Protein AF-A0A0F9A7N0-F1 (afdb_monomer_lite)

Foldseek 3Di:
DDPVVVVVVVCVVVVVVVVVPDDDDDPPPDPDDDDDAFPAKAKAWQVGRPRGPDDDPDADAQADPVRTHMDMDTHDDCVVPDPPDDDDDDDDDDPDDPDDDDDDDDDDPDDDDPPPDPDD

InterPro domains:
  IPR055372 Carbohydrate-binding module family 96 [PF24517] (37-114)

Secondary structure (DSSP, 8-state):
--HHHHHHHHHHHHHHHHHHTS---------PPP----SEEEEEETTBTTTTSS--SS---EE-TT--EEEEEEE---TT--TT-------------SS----------S----------

pLDDT: mean 76.02, std 12.68, range [39.06, 88.19]

Structure (mmCIF, N/CA/C/O backbone):
data_AF-A0A0F9A7N0-F1
#
_entry.id   AF-A0A0F9A7N0-F1
#
loop_
_atom_site.group_PDB
_atom_site.id
_atom_site.type_symbol
_atom_site.label_atom_id
_atom_site.label_alt_id
_atom_site.label_comp_id
_atom_site.label_asym_id
_atom_site.label_entity_id
_atom_site.label_seq_id
_atom_site.pdbx_PDB_ins_code
_atom_site.Cartn_x
_atom_site.Cartn_y
_atom_site.Cartn_z
_atom_site.occupancy
_atom_site.B_iso_or_equiv
_atom_site.auth_seq_id
_atom_site.auth_comp_id
_atom_site.auth_asym_id
_atom_site.auth_atom_id
_atom_site.pdbx_PDB_model_num
ATOM 1 N N . MET A 1 1 ? -23.993 2.217 73.513 1.00 61.62 1 MET A N 1
ATOM 2 C CA . MET A 1 1 ? -23.387 1.462 72.388 1.00 61.62 1 MET A CA 1
ATOM 3 C C . MET A 1 1 ? -21.909 1.837 72.308 1.00 61.62 1 MET A C 1
ATOM 5 O O . MET A 1 1 ? -21.628 3.017 72.445 1.00 61.62 1 MET A O 1
ATOM 9 N N . ASN A 1 2 ? -20.966 0.887 72.195 1.00 82.44 2 ASN A N 1
ATOM 10 C CA . ASN A 1 2 ? -19.536 1.243 72.192 1.00 82.44 2 ASN A CA 1
ATOM 11 C C . ASN A 1 2 ? -19.147 1.958 70.878 1.00 82.44 2 ASN A C 1
ATOM 13 O O . ASN A 1 2 ? -19.786 1.754 69.844 1.00 82.44 2 ASN A O 1
ATOM 17 N N . SER A 1 3 ? -18.101 2.783 70.917 1.00 80.12 3 SER A N 1
ATOM 18 C CA . SER A 1 3 ? -17.623 3.560 69.762 1.00 80.12 3 SER A CA 1
ATOM 19 C C . SER A 1 3 ? -17.253 2.689 68.554 1.00 80.12 3 SER A C 1
ATOM 21 O O . SER A 1 3 ? -17.498 3.077 67.415 1.00 80.12 3 SER A O 1
ATOM 23 N N . LYS A 1 4 ? -16.753 1.468 68.786 1.00 82.00 4 LYS A N 1
ATOM 24 C CA . LYS A 1 4 ? -16.429 0.496 67.726 1.00 82.00 4 LYS A CA 1
ATOM 25 C C . LYS A 1 4 ? -17.677 0.012 66.971 1.00 82.00 4 LYS A C 1
ATOM 27 O O . LYS A 1 4 ? -17.639 -0.125 65.756 1.00 82.00 4 LYS A O 1
ATOM 32 N N . LYS A 1 5 ? -18.797 -0.202 67.669 1.00 84.56 5 LYS A N 1
ATOM 33 C CA . LYS A 1 5 ? -20.087 -0.608 67.088 1.00 84.56 5 LYS A CA 1
ATOM 34 C C . LYS A 1 5 ? -20.700 0.520 66.256 1.00 84.56 5 LYS A C 1
ATOM 36 O O . LYS A 1 5 ? -21.247 0.246 65.198 1.00 84.56 5 LYS A O 1
ATOM 41 N N . ILE A 1 6 ? -20.553 1.774 66.695 1.00 85.69 6 ILE A N 1
ATOM 42 C CA . ILE A 1 6 ? -20.994 2.953 65.930 1.00 85.69 6 ILE A CA 1
ATOM 43 C C . ILE A 1 6 ? -20.204 3.076 64.618 1.00 85.69 6 ILE A C 1
ATOM 45 O O . ILE A 1 6 ? -20.808 3.264 63.566 1.00 85.69 6 ILE A O 1
ATOM 49 N N . LEU A 1 7 ? -18.880 2.893 64.660 1.00 84.75 7 LEU A N 1
ATOM 50 C CA . LEU A 1 7 ? -18.025 2.952 63.469 1.00 84.75 7 LEU A CA 1
ATOM 51 C C . LEU A 1 7 ? -18.376 1.864 62.438 1.00 84.75 7 LEU A C 1
ATOM 53 O O . LEU A 1 7 ? -18.442 2.144 61.245 1.00 84.75 7 LEU A O 1
ATOM 57 N N . ILE A 1 8 ? -18.641 0.637 62.900 1.00 86.50 8 ILE A N 1
ATOM 58 C CA . ILE A 1 8 ? -19.032 -0.481 62.028 1.00 86.50 8 ILE A CA 1
ATOM 59 C C . ILE A 1 8 ? -20.376 -0.199 61.346 1.00 86.50 8 ILE A C 1
ATOM 61 O O . ILE A 1 8 ? -20.509 -0.419 60.146 1.00 86.50 8 ILE A O 1
ATOM 65 N N . ILE A 1 9 ? -21.357 0.332 62.081 1.00 85.44 9 ILE A N 1
ATOM 66 C CA . ILE A 1 9 ? -22.670 0.681 61.519 1.00 85.44 9 ILE A CA 1
ATOM 67 C C . ILE A 1 9 ? -22.537 1.798 60.473 1.00 85.44 9 ILE A C 1
ATOM 69 O O . ILE A 1 9 ? -23.148 1.713 59.411 1.00 85.44 9 ILE A O 1
ATOM 73 N N . LEU A 1 10 ? -21.696 2.806 60.727 1.00 82.31 10 LEU A N 1
ATOM 74 C CA . LEU A 1 10 ? -21.411 3.875 59.764 1.00 82.31 10 LEU A CA 1
ATOM 75 C C . LEU A 1 10 ? -20.793 3.336 58.470 1.00 82.31 10 LEU A C 1
ATOM 77 O O . LEU A 1 10 ? -21.244 3.712 57.393 1.00 82.31 10 LEU A O 1
ATOM 81 N N . LEU A 1 11 ? -19.824 2.421 58.558 1.00 80.44 11 LEU A N 1
ATOM 82 C CA . LEU A 1 11 ? -19.219 1.778 57.385 1.00 80.44 11 LEU A CA 1
ATOM 83 C C . LEU A 1 11 ? -20.235 0.960 56.576 1.00 80.44 11 LEU A C 1
ATOM 85 O O . LEU A 1 11 ? -20.251 1.050 55.351 1.00 80.44 11 LEU A O 1
ATOM 89 N N . ILE A 1 12 ? -21.113 0.213 57.251 1.00 84.44 12 ILE A N 1
ATOM 90 C CA . ILE A 1 12 ? -22.159 -0.589 56.596 1.00 84.44 12 ILE A CA 1
ATOM 91 C C . ILE A 1 12 ? -23.168 0.297 55.855 1.00 84.44 12 ILE A C 1
ATOM 93 O O . ILE A 1 12 ? -23.710 -0.133 54.846 1.00 84.44 12 ILE A O 1
ATOM 97 N N . ILE A 1 13 ? -23.414 1.526 56.315 1.00 80.94 13 ILE A N 1
ATOM 98 C CA . ILE A 1 13 ? -24.356 2.447 55.663 1.00 80.94 13 ILE A CA 1
ATOM 99 C C . ILE A 1 13 ? -23.677 3.243 54.540 1.00 80.94 13 ILE A C 1
ATOM 101 O O . ILE A 1 13 ? -24.250 3.401 53.461 1.00 80.94 13 ILE A O 1
ATOM 105 N N . LEU A 1 14 ? -22.456 3.737 54.754 1.00 75.62 14 LEU A N 1
ATOM 106 C CA . LEU A 1 14 ? -21.782 4.610 53.787 1.00 75.62 14 LEU A CA 1
ATOM 107 C C . LEU A 1 14 ? -21.281 3.862 52.550 1.00 75.62 14 LEU A C 1
ATOM 109 O O . LEU A 1 14 ? -21.378 4.392 51.446 1.00 75.62 14 LEU A O 1
ATOM 113 N N . VAL A 1 15 ? -20.771 2.639 52.712 1.00 73.06 15 VAL A N 1
ATOM 114 C CA . VAL A 1 15 ? -20.153 1.891 51.606 1.00 73.06 15 VAL A CA 1
ATOM 115 C C . VAL A 1 15 ? -21.168 1.498 50.520 1.00 73.06 15 VAL A C 1
ATOM 117 O O . VAL A 1 15 ? -20.897 1.781 49.353 1.00 73.06 15 VAL A O 1
ATOM 120 N N . PRO A 1 16 ? -22.356 0.938 50.832 1.00 70.00 16 PRO A N 1
ATOM 121 C CA . PRO A 1 16 ? -23.356 0.639 49.808 1.00 70.00 16 PRO A CA 1
ATOM 122 C C . PRO A 1 16 ? -23.861 1.910 49.125 1.00 70.00 16 PRO A C 1
ATOM 124 O O . PRO A 1 16 ? -23.972 1.946 47.904 1.00 70.00 16 PRO A O 1
ATOM 127 N N . SER A 1 17 ? -24.091 2.975 49.900 1.00 69.06 17 SER A N 1
ATOM 128 C CA . SER A 1 17 ? -24.557 4.270 49.388 1.00 69.06 17 SER A CA 1
ATOM 129 C C . SER A 1 17 ? -23.612 4.847 48.332 1.00 69.06 17 SER A C 1
ATOM 131 O O . SER A 1 17 ? -24.064 5.434 47.354 1.00 69.06 17 SER A O 1
ATOM 133 N N . PHE A 1 18 ? -22.304 4.642 48.502 1.00 65.50 18 PHE A N 1
ATOM 134 C CA . PHE A 1 18 ? -21.296 5.105 47.553 1.00 65.50 18 PHE A CA 1
ATOM 135 C C . PHE A 1 18 ? -21.270 4.271 46.266 1.00 65.50 18 PHE A C 1
ATOM 137 O O . PHE A 1 18 ? -21.081 4.824 45.189 1.00 65.50 18 PHE A O 1
ATOM 144 N N . ILE A 1 19 ? -21.502 2.957 46.356 1.00 62.75 19 ILE A N 1
ATOM 145 C CA . ILE A 1 19 ? -21.512 2.054 45.193 1.00 62.75 19 ILE A CA 1
ATOM 146 C C . ILE A 1 19 ? -22.752 2.299 44.318 1.00 62.75 19 ILE A C 1
ATOM 148 O O . ILE A 1 19 ? -22.649 2.271 43.095 1.00 62.75 19 ILE A O 1
ATOM 152 N N . PHE A 1 20 ? -23.909 2.595 44.921 1.00 65.62 20 PHE A N 1
ATOM 153 C CA . PHE A 1 20 ? -25.149 2.878 44.181 1.00 65.62 20 PHE A CA 1
ATOM 154 C C . PHE A 1 20 ? -25.241 4.308 43.621 1.00 65.62 20 PHE A C 1
ATOM 156 O O . PHE A 1 20 ? -26.100 4.574 42.784 1.00 65.62 20 PHE A O 1
ATOM 163 N N . ALA A 1 21 ? -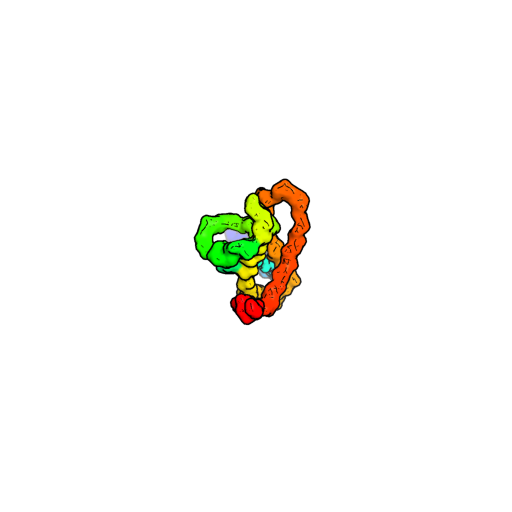24.376 5.227 44.060 1.00 72.06 21 ALA A N 1
ATOM 164 C CA . ALA A 1 21 ? -24.370 6.622 43.613 1.00 72.06 21 ALA A CA 1
ATOM 165 C C . ALA A 1 21 ? -23.488 6.881 42.378 1.00 72.06 21 ALA A C 1
ATOM 167 O O . ALA A 1 21 ? -23.433 8.014 41.902 1.00 72.06 21 ALA A O 1
ATOM 168 N N . ILE A 1 22 ? -22.790 5.867 41.857 1.00 71.38 22 ILE A N 1
ATOM 169 C CA . ILE A 1 22 ? -21.980 6.014 40.645 1.00 71.38 22 ILE A CA 1
ATOM 170 C C . ILE A 1 22 ? -22.924 5.894 39.439 1.00 71.38 22 ILE A C 1
ATOM 172 O O . ILE A 1 22 ? -23.457 4.805 39.206 1.00 71.38 22 ILE A O 1
ATOM 176 N N . PRO A 1 23 ? -23.170 6.972 38.668 1.00 71.94 23 PRO A N 1
ATOM 177 C CA . PRO A 1 23 ? -23.947 6.857 37.443 1.00 71.94 23 PRO A CA 1
ATOM 178 C C . PRO A 1 23 ? -23.239 5.881 36.491 1.00 71.94 23 PRO A C 1
ATOM 180 O O . PRO A 1 23 ? -22.005 5.880 36.438 1.00 71.94 23 PRO A O 1
ATOM 183 N N . PRO A 1 24 ? -23.977 5.053 35.729 1.00 69.88 24 PRO A N 1
ATOM 184 C CA . PRO A 1 24 ? -23.356 4.178 34.746 1.00 69.88 24 PRO A CA 1
ATOM 185 C C . PRO A 1 24 ? -22.569 5.040 33.757 1.00 69.88 24 PRO A C 1
ATOM 187 O O . PRO A 1 24 ? -23.137 5.887 33.065 1.00 69.88 24 PRO A O 1
ATOM 190 N N . VAL A 1 25 ? -21.249 4.852 33.706 1.00 65.88 25 VAL A N 1
ATOM 191 C CA . VAL A 1 25 ? -20.443 5.457 32.650 1.00 65.88 25 VAL A CA 1
ATOM 192 C C . VAL A 1 25 ? -20.719 4.649 31.386 1.00 65.88 25 VAL A C 1
ATOM 194 O O . VAL A 1 25 ? -20.430 3.454 31.319 1.00 65.88 25 VAL A O 1
ATOM 197 N N . ASN A 1 26 ? -21.355 5.268 30.394 1.00 73.25 26 ASN A N 1
ATOM 198 C CA . ASN A 1 26 ? -21.446 4.652 29.077 1.00 73.25 26 ASN A CA 1
ATOM 199 C C . ASN A 1 26 ? -20.017 4.513 28.548 1.00 73.25 26 ASN A C 1
ATOM 201 O O . ASN A 1 26 ? -19.249 5.477 28.582 1.00 73.25 26 ASN A O 1
ATOM 205 N N . ALA A 1 27 ? -19.647 3.317 28.090 1.00 64.62 27 ALA A N 1
ATOM 206 C CA . ALA A 1 27 ? -18.364 3.125 27.436 1.00 64.62 27 ALA A CA 1
ATOM 207 C C . ALA A 1 27 ? -18.273 4.102 26.256 1.00 64.62 27 ALA A C 1
ATOM 209 O O . ALA A 1 27 ? -19.151 4.127 25.393 1.00 64.62 27 ALA A O 1
ATOM 210 N N . ILE A 1 28 ? -17.217 4.916 26.225 1.00 62.44 28 ILE A N 1
ATOM 211 C CA . ILE A 1 28 ? -16.874 5.667 25.022 1.00 62.44 28 ILE A CA 1
ATOM 212 C C . ILE A 1 28 ? -16.484 4.611 23.993 1.00 62.44 28 ILE A C 1
ATOM 214 O O . ILE A 1 28 ? -15.444 3.965 24.129 1.00 62.44 28 ILE A O 1
ATOM 218 N N . ILE A 1 29 ? -17.334 4.404 22.989 1.00 63.38 29 ILE A N 1
ATOM 219 C CA . ILE A 1 29 ? -16.966 3.617 21.818 1.00 63.38 29 ILE A CA 1
ATOM 220 C C . ILE A 1 29 ? -15.886 4.436 21.117 1.00 63.38 29 ILE A C 1
ATOM 222 O O . ILE A 1 29 ? -16.177 5.446 20.480 1.00 63.38 29 ILE A O 1
ATOM 226 N N . LYS A 1 30 ? -14.619 4.061 21.306 1.00 56.91 30 LYS A N 1
ATOM 227 C CA . LYS A 1 30 ? -13.559 4.555 20.434 1.00 56.91 30 LYS A CA 1
ATOM 228 C C . LYS A 1 30 ? -13.814 3.946 19.063 1.00 56.91 30 LYS A C 1
ATOM 230 O O . LYS A 1 30 ? -13.949 2.727 18.971 1.00 56.91 30 LYS A O 1
ATOM 235 N N . ASP A 1 31 ? -13.870 4.784 18.033 1.00 65.06 31 ASP A N 1
ATOM 236 C CA . ASP A 1 31 ? -13.820 4.315 16.653 1.00 65.06 31 ASP A CA 1
ATOM 237 C C . ASP A 1 31 ? -12.591 3.395 16.530 1.00 65.06 31 ASP A C 1
ATOM 239 O O . ASP A 1 31 ? -11.455 3.798 16.794 1.00 65.06 31 ASP A O 1
ATOM 243 N N . GLY A 1 32 ? -12.843 2.111 16.278 1.00 65.12 32 GLY A N 1
ATOM 244 C CA . GLY A 1 32 ? -11.800 1.105 16.154 1.00 65.12 32 GLY A CA 1
ATOM 245 C C . GLY A 1 32 ? -11.179 1.203 14.771 1.00 65.12 32 GLY A C 1
ATOM 246 O O . GLY A 1 32 ? -11.867 0.989 13.776 1.00 65.12 32 GLY A O 1
ATOM 247 N N . THR A 1 33 ? -9.888 1.515 14.699 1.00 68.00 33 THR A N 1
ATOM 248 C CA . THR A 1 33 ? -9.134 1.439 13.446 1.00 68.00 33 THR A CA 1
ATOM 249 C C . THR A 1 33 ? -8.656 0.005 13.250 1.00 68.00 33 THR A C 1
ATOM 251 O O . THR A 1 33 ? -7.875 -0.500 14.056 1.00 68.00 33 THR A O 1
ATOM 254 N N . ILE A 1 34 ? -9.118 -0.647 12.183 1.00 75.25 34 ILE A N 1
ATOM 255 C CA . ILE A 1 34 ? -8.498 -1.874 11.672 1.00 75.25 34 ILE A CA 1
ATOM 256 C C . ILE A 1 34 ? -7.417 -1.444 10.681 1.00 75.25 34 ILE A C 1
ATOM 258 O O . ILE A 1 34 ? -7.669 -0.590 9.834 1.00 75.25 34 ILE A O 1
ATOM 262 N N . SER A 1 35 ? -6.214 -1.999 10.815 1.00 79.12 35 SER A N 1
ATOM 263 C CA . SER A 1 35 ? -5.102 -1.752 9.898 1.00 79.12 35 SER A CA 1
ATOM 264 C C . SER A 1 35 ? -4.610 -3.074 9.328 1.00 79.12 35 SER A C 1
ATOM 266 O O . SER A 1 35 ? -4.445 -4.045 10.067 1.00 79.12 35 SER A O 1
ATOM 268 N N . THR A 1 36 ? -4.378 -3.091 8.019 1.00 82.38 36 THR A N 1
ATOM 269 C CA . THR A 1 36 ? -3.772 -4.208 7.295 1.00 82.38 36 THR A CA 1
ATOM 270 C C . THR A 1 36 ? -2.691 -3.684 6.359 1.00 82.38 36 THR A C 1
ATOM 272 O O . THR A 1 36 ? -2.738 -2.537 5.911 1.00 82.38 36 THR A O 1
ATOM 275 N N . VAL A 1 37 ? -1.720 -4.539 6.049 1.00 85.75 37 VAL A N 1
ATOM 276 C CA . VAL A 1 37 ? -0.807 -4.344 4.917 1.00 85.75 37 VAL A CA 1
ATOM 277 C C . VAL A 1 37 ? -1.408 -4.982 3.661 1.00 85.75 37 VAL A C 1
ATOM 279 O O . VAL A 1 37 ? -2.415 -5.693 3.748 1.00 85.75 37 VAL A O 1
ATOM 282 N N . ALA A 1 38 ? -0.821 -4.723 2.492 1.00 84.00 38 ALA A N 1
ATOM 283 C CA . ALA A 1 38 ? -1.215 -5.421 1.273 1.00 84.00 38 ALA A CA 1
ATOM 284 C C . ALA A 1 38 ? -0.982 -6.935 1.447 1.00 84.00 38 ALA A C 1
ATOM 286 O O . ALA A 1 38 ? 0.074 -7.351 1.918 1.00 84.00 38 ALA A O 1
ATOM 287 N N . GLU A 1 39 ? -1.968 -7.763 1.091 1.00 83.31 39 GLU A N 1
ATOM 288 C CA . GLU A 1 39 ? -1.822 -9.228 1.135 1.00 83.31 39 GLU A CA 1
ATOM 289 C C . GLU A 1 39 ? -0.960 -9.742 -0.022 1.00 83.31 39 GLU A C 1
ATOM 291 O O . GLU A 1 39 ? -0.332 -10.798 0.078 1.00 83.31 39 GLU A O 1
ATOM 296 N N . LYS A 1 40 ? -0.982 -9.022 -1.148 1.00 82.69 40 LYS A N 1
ATOM 297 C CA . LYS A 1 40 ? -0.121 -9.270 -2.302 1.00 82.69 40 LYS A CA 1
ATOM 298 C C . LYS A 1 40 ? 0.360 -7.940 -2.839 1.00 82.69 40 LYS A C 1
ATOM 300 O O . LYS A 1 40 ? -0.409 -6.982 -2.925 1.00 82.69 40 LYS A O 1
ATOM 305 N N . ASP A 1 41 ? 1.603 -7.921 -3.265 1.00 80.50 41 ASP A N 1
ATOM 306 C CA . ASP A 1 41 ? 2.233 -6.764 -3.860 1.00 80.50 41 ASP A CA 1
ATOM 307 C C . ASP A 1 41 ? 3.201 -7.217 -4.948 1.00 80.50 41 ASP A C 1
ATOM 309 O O . ASP A 1 41 ? 3.710 -8.341 -4.935 1.00 80.50 41 ASP A O 1
ATOM 31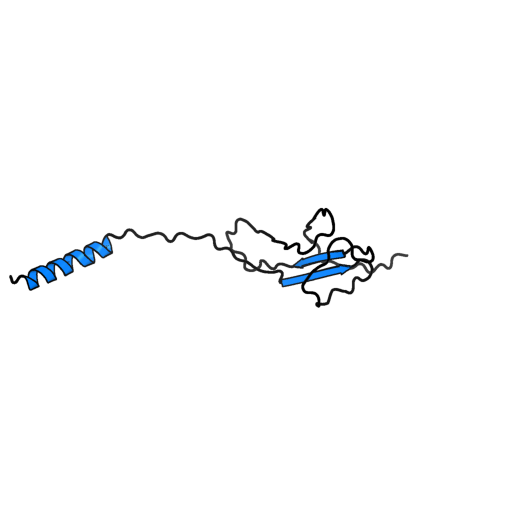3 N N . THR A 1 42 ? 3.377 -6.373 -5.958 1.00 81.38 42 THR A N 1
ATOM 314 C CA . THR A 1 42 ? 4.347 -6.609 -7.023 1.00 81.38 42 THR A CA 1
ATOM 315 C C . THR A 1 42 ? 4.579 -5.349 -7.849 1.00 81.38 42 THR A C 1
ATOM 317 O O . THR A 1 42 ? 3.863 -4.359 -7.714 1.00 81.38 42 THR A O 1
ATOM 320 N N . HIS A 1 43 ? 5.571 -5.381 -8.735 1.00 83.12 43 HIS A N 1
ATOM 321 C CA . HIS A 1 43 ? 5.696 -4.410 -9.809 1.00 83.12 43 HIS A CA 1
ATOM 322 C C . HIS A 1 43 ? 6.000 -5.108 -11.133 1.00 83.12 43 HIS A C 1
ATOM 324 O O . HIS A 1 43 ? 6.674 -6.136 -11.169 1.00 83.12 43 HIS A O 1
ATOM 330 N N . VAL A 1 44 ? 5.517 -4.538 -12.231 1.00 82.81 44 VAL A N 1
ATOM 331 C CA . VAL A 1 44 ? 5.705 -5.067 -13.583 1.00 82.81 44 VAL A CA 1
ATOM 332 C C . VAL A 1 44 ? 6.526 -4.072 -14.384 1.00 82.81 44 VAL A C 1
ATOM 334 O O . VAL A 1 44 ? 6.269 -2.869 -14.349 1.00 82.81 44 VAL A O 1
ATOM 337 N N . LYS A 1 45 ? 7.531 -4.575 -15.106 1.00 85.81 45 LYS A N 1
ATOM 338 C CA . LYS A 1 45 ? 8.369 -3.777 -16.003 1.00 85.81 45 LYS A CA 1
ATOM 339 C C . LYS A 1 45 ? 7.948 -4.008 -17.444 1.00 85.81 45 LYS A C 1
ATOM 341 O O . LYS A 1 45 ? 7.850 -5.153 -17.876 1.00 85.81 45 LYS A O 1
ATOM 346 N N . GLN A 1 46 ? 7.819 -2.930 -18.210 1.00 84.38 46 GLN A N 1
ATOM 347 C CA . GLN A 1 46 ? 7.375 -2.955 -19.607 1.00 84.38 46 GLN A CA 1
ATOM 348 C C . GLN A 1 46 ? 8.132 -3.968 -20.484 1.00 84.38 46 GLN A C 1
ATOM 350 O O . GLN A 1 46 ? 7.520 -4.648 -21.299 1.00 84.38 46 GLN A O 1
ATOM 355 N N . TYR A 1 47 ? 9.457 -4.076 -20.335 1.00 81.06 47 TYR A N 1
ATOM 356 C CA . TYR A 1 47 ? 10.277 -4.968 -21.168 1.00 81.06 47 TYR A CA 1
ATOM 357 C C . TYR A 1 47 ? 10.447 -6.380 -20.594 1.00 81.06 47 TYR A C 1
ATOM 359 O O . TYR A 1 47 ? 10.955 -7.255 -21.289 1.00 81.06 47 TYR A O 1
ATOM 367 N N . TYR A 1 48 ? 10.047 -6.605 -19.340 1.00 75.38 48 TYR A N 1
ATOM 368 C CA . TYR A 1 48 ? 10.204 -7.881 -18.639 1.00 75.38 48 TYR A CA 1
ATOM 369 C C . TYR A 1 48 ? 9.006 -8.118 -17.708 1.00 75.38 48 TYR A C 1
ATOM 371 O O . TYR A 1 48 ? 9.133 -7.990 -16.489 1.00 75.38 48 TYR A O 1
ATOM 379 N N . PRO A 1 49 ? 7.832 -8.478 -18.255 1.00 67.94 49 PRO A N 1
ATOM 380 C CA . PRO A 1 49 ? 6.611 -8.633 -17.464 1.00 67.94 49 PRO A CA 1
ATOM 381 C C . PRO A 1 49 ? 6.670 -9.815 -16.480 1.00 67.94 49 PRO A C 1
ATOM 383 O O . PRO A 1 49 ? 5.854 -9.913 -15.570 1.00 67.94 49 PRO A O 1
ATOM 386 N N . THR A 1 50 ? 7.670 -10.693 -16.606 1.00 65.19 50 THR A N 1
ATOM 387 C CA . THR A 1 50 ? 7.857 -11.871 -15.749 1.00 65.19 50 THR A CA 1
ATOM 388 C C . THR A 1 50 ? 8.586 -11.584 -14.430 1.00 65.19 50 THR A C 1
ATOM 390 O O . THR A 1 50 ? 8.689 -12.476 -13.585 1.00 65.19 50 THR A O 1
ATOM 393 N N . THR A 1 51 ? 9.122 -10.376 -14.213 1.00 56.41 51 THR A N 1
ATOM 394 C CA . THR A 1 51 ? 9.826 -10.016 -12.967 1.00 56.41 51 THR A CA 1
ATOM 395 C C . THR A 1 51 ? 8.844 -9.590 -11.872 1.00 56.41 51 THR A C 1
ATOM 397 O O . THR A 1 51 ? 8.786 -8.420 -11.527 1.00 56.41 51 THR A O 1
ATOM 400 N N . ASN A 1 52 ? 8.052 -10.529 -11.349 1.00 55.88 52 ASN A N 1
ATOM 401 C CA . ASN A 1 52 ? 7.008 -10.268 -10.335 1.00 55.88 52 ASN A CA 1
ATOM 402 C C . ASN A 1 52 ? 7.162 -11.156 -9.071 1.00 55.88 52 ASN A C 1
ATOM 404 O O . ASN A 1 52 ? 6.735 -10.810 -7.978 1.00 55.88 52 ASN A O 1
ATOM 408 N N . TYR A 1 53 ? 7.863 -12.278 -9.205 1.00 52.53 53 TYR A N 1
ATOM 409 C CA . TYR A 1 53 ? 8.169 -13.302 -8.200 1.00 52.53 53 TYR A CA 1
ATOM 410 C C . TYR A 1 53 ? 9.033 -12.933 -6.990 1.00 52.53 53 TYR A C 1
ATOM 412 O O . TYR A 1 53 ? 10.037 -13.613 -6.851 1.00 52.53 53 TYR A O 1
ATOM 420 N N . GLY A 1 54 ? 8.683 -11.960 -6.136 1.00 53.56 54 GLY A N 1
ATOM 421 C CA . GLY A 1 54 ? 9.165 -11.876 -4.741 1.00 53.56 54 GLY A CA 1
ATOM 422 C C . GLY A 1 54 ? 10.693 -11.894 -4.520 1.00 53.56 54 GLY A C 1
ATOM 423 O O . GLY A 1 54 ? 11.369 -12.909 -4.649 1.00 53.56 54 GLY A O 1
ATOM 424 N N . GLY A 1 55 ? 11.263 -10.775 -4.080 1.00 56.56 55 GLY A N 1
ATOM 425 C CA . GLY A 1 55 ? 12.697 -10.723 -3.748 1.00 56.56 55 GLY A CA 1
ATOM 426 C C . GLY A 1 55 ? 13.244 -9.336 -3.434 1.00 56.56 55 GLY A C 1
ATOM 427 O O . GLY A 1 55 ? 14.400 -9.203 -3.037 1.00 56.56 55 GLY A O 1
ATOM 428 N N . GLN A 1 56 ? 12.426 -8.299 -3.599 1.00 64.12 56 GLN A N 1
ATOM 429 C CA . GLN A 1 56 ? 12.754 -6.937 -3.207 1.00 64.12 56 GLN A CA 1
ATOM 430 C C . GLN A 1 56 ? 11.804 -6.495 -2.097 1.00 64.12 56 GLN A C 1
ATOM 432 O O . GLN A 1 56 ? 10.611 -6.762 -2.163 1.00 64.12 56 GLN A O 1
ATOM 437 N N . ASN A 1 57 ? 12.340 -5.794 -1.097 1.00 72.56 57 ASN A N 1
ATOM 438 C CA . ASN A 1 57 ? 11.556 -5.199 -0.008 1.00 72.56 57 ASN A CA 1
ATOM 439 C C . ASN A 1 57 ? 11.036 -3.794 -0.378 1.00 72.56 57 ASN A C 1
ATOM 441 O O . ASN A 1 57 ? 10.701 -3.005 0.500 1.00 72.56 57 ASN A O 1
ATOM 445 N N . TYR A 1 58 ? 11.072 -3.444 -1.665 1.00 77.25 58 TYR A N 1
ATOM 446 C CA . TYR A 1 58 ? 10.659 -2.156 -2.209 1.00 77.25 58 TYR A CA 1
ATOM 447 C C . TYR A 1 58 ? 10.117 -2.341 -3.628 1.00 77.25 58 TYR A C 1
ATOM 449 O O . TYR A 1 58 ? 10.501 -3.279 -4.331 1.00 77.25 58 TYR A O 1
ATOM 457 N N . PHE A 1 59 ? 9.274 -1.406 -4.064 1.00 77.75 59 PHE A N 1
ATOM 458 C CA . PHE A 1 59 ? 8.763 -1.340 -5.433 1.00 77.75 59 PHE A CA 1
ATOM 459 C C . PHE A 1 59 ? 9.381 -0.158 -6.165 1.00 77.75 59 PHE A C 1
ATOM 461 O O . PHE A 1 59 ? 9.668 0.883 -5.573 1.00 77.75 59 PHE A O 1
ATOM 468 N N . LEU A 1 60 ? 9.567 -0.325 -7.469 1.00 81.19 60 LEU A N 1
ATOM 469 C CA . LEU A 1 60 ? 9.869 0.776 -8.370 1.00 81.19 60 LEU A CA 1
ATOM 470 C C . LEU A 1 60 ? 8.568 1.218 -9.040 1.00 81.19 60 LEU A C 1
ATOM 472 O O . LEU A 1 60 ? 7.743 0.383 -9.401 1.00 81.19 60 LEU A O 1
ATOM 476 N N . VAL A 1 61 ? 8.397 2.526 -9.216 1.00 86.25 61 VAL A N 1
ATOM 477 C CA . VAL A 1 61 ? 7.253 3.124 -9.914 1.00 86.25 61 VAL A CA 1
ATOM 478 C C . VAL A 1 61 ? 7.779 4.206 -10.850 1.00 86.25 61 VAL A C 1
ATOM 480 O O . VAL A 1 61 ? 8.697 4.947 -10.493 1.00 86.25 61 VAL A O 1
ATOM 483 N N . GLY A 1 62 ? 7.215 4.307 -12.052 1.00 87.62 62 GLY A N 1
ATOM 484 C CA . GLY A 1 62 ? 7.616 5.297 -13.048 1.00 87.62 62 GLY A CA 1
ATOM 485 C C . GLY A 1 62 ? 8.568 4.699 -14.074 1.00 87.62 62 GLY A C 1
ATOM 486 O O . GLY A 1 62 ? 8.141 3.895 -14.898 1.00 87.62 62 GLY A O 1
ATOM 487 N N . ARG A 1 63 ? 9.840 5.113 -14.072 1.00 86.44 63 ARG A N 1
ATOM 488 C CA . ARG A 1 63 ? 10.855 4.558 -14.980 1.00 86.44 63 ARG A CA 1
ATOM 489 C C . ARG A 1 63 ? 12.050 4.008 -14.223 1.00 86.44 63 ARG A C 1
ATOM 491 O O . ARG A 1 63 ? 12.536 4.646 -13.293 1.00 86.44 63 ARG A O 1
ATOM 498 N N . ASP A 1 64 ? 12.523 2.839 -14.642 1.00 82.25 64 ASP A N 1
ATOM 499 C CA . ASP A 1 64 ? 13.747 2.259 -14.094 1.00 82.25 64 ASP A CA 1
ATOM 500 C C . ASP A 1 64 ? 15.015 2.868 -14.717 1.00 82.25 64 ASP A C 1
ATOM 502 O O . ASP A 1 64 ? 14.967 3.752 -15.576 1.00 82.25 64 ASP A O 1
ATOM 506 N N . VAL A 1 65 ? 16.177 2.373 -14.285 1.00 82.06 65 VAL A N 1
ATOM 507 C CA . VAL A 1 65 ? 17.494 2.826 -14.765 1.00 82.06 65 VAL A CA 1
ATOM 508 C C . VAL A 1 65 ? 17.719 2.596 -16.267 1.00 82.06 65 VAL A C 1
ATOM 510 O O . VAL A 1 65 ? 18.617 3.204 -16.844 1.00 82.06 65 VAL A O 1
ATOM 513 N N . PHE A 1 66 ? 16.901 1.760 -16.911 1.00 84.31 66 PHE A N 1
ATOM 514 C CA . PHE A 1 66 ? 16.919 1.492 -18.350 1.00 84.31 66 PHE A CA 1
ATOM 515 C C . PHE A 1 66 ? 15.762 2.183 -19.088 1.00 84.31 66 PHE A C 1
ATOM 517 O O . PHE A 1 66 ? 15.504 1.891 -20.254 1.00 84.31 66 PHE A O 1
ATOM 524 N N . SER A 1 67 ? 15.075 3.126 -18.433 1.00 85.25 67 SER A N 1
ATOM 525 C CA . SER A 1 67 ? 13.907 3.851 -18.953 1.00 85.25 67 SER A CA 1
ATOM 526 C C . SER A 1 67 ? 12.671 2.983 -19.235 1.00 85.25 67 SER A C 1
ATOM 528 O O . SER A 1 67 ? 11.709 3.473 -19.842 1.00 85.25 67 SER A O 1
ATOM 530 N N . ALA A 1 68 ? 12.647 1.729 -18.777 1.00 85.75 68 ALA A N 1
ATOM 531 C CA . ALA A 1 68 ? 11.459 0.887 -18.865 1.00 85.75 68 ALA A CA 1
ATOM 532 C C . ALA A 1 68 ? 10.362 1.470 -17.972 1.00 85.75 68 ALA A C 1
ATOM 534 O O . ALA A 1 68 ? 10.649 1.860 -16.838 1.00 85.75 68 ALA A O 1
ATOM 535 N N . ALA A 1 69 ? 9.121 1.537 -18.463 1.00 88.19 69 ALA A N 1
ATOM 536 C CA . ALA A 1 69 ? 8.004 1.874 -17.589 1.00 88.19 69 ALA A CA 1
ATOM 537 C C . ALA A 1 69 ? 7.822 0.772 -16.534 1.00 88.19 69 ALA A C 1
ATOM 539 O O . ALA A 1 69 ? 7.934 -0.417 -16.849 1.00 88.19 69 ALA A O 1
ATOM 540 N N . VAL A 1 70 ? 7.579 1.181 -15.292 1.00 87.31 70 VAL A N 1
ATOM 541 C CA . VAL A 1 70 ? 7.355 0.293 -14.155 1.00 87.31 70 VAL A CA 1
ATOM 542 C C . VAL A 1 70 ? 6.100 0.715 -13.412 1.00 87.31 70 VAL A C 1
ATOM 544 O O . VAL A 1 70 ? 5.959 1.878 -13.025 1.00 87.31 70 VAL A O 1
ATOM 547 N N . GLU A 1 71 ? 5.218 -0.246 -13.184 1.00 87.44 71 GLU A N 1
ATOM 548 C CA . GLU A 1 71 ? 3.962 -0.062 -12.463 1.00 87.44 71 GLU A CA 1
ATOM 549 C C . GLU A 1 71 ? 3.929 -0.982 -11.250 1.00 87.44 71 GLU A C 1
ATOM 551 O O . GLU A 1 71 ? 4.292 -2.152 -11.360 1.00 87.44 71 GLU A O 1
ATOM 556 N N . ALA A 1 72 ? 3.500 -0.457 -10.102 1.00 87.00 72 ALA A N 1
ATOM 557 C CA . ALA A 1 72 ? 3.312 -1.238 -8.886 1.00 87.00 72 ALA A CA 1
ATOM 558 C C . ALA A 1 72 ? 1.834 -1.583 -8.689 1.00 87.00 72 ALA A C 1
ATOM 560 O O . ALA A 1 72 ? 0.949 -0.769 -8.952 1.00 87.00 72 ALA A O 1
ATOM 561 N N . TYR A 1 73 ? 1.594 -2.787 -8.189 1.00 86.00 73 TYR A N 1
ATOM 562 C CA . TYR A 1 73 ? 0.282 -3.368 -7.970 1.00 86.00 73 TYR A CA 1
ATOM 563 C C . TYR A 1 73 ? 0.192 -3.819 -6.517 1.00 86.00 73 TYR A C 1
ATOM 565 O O . TYR A 1 73 ? 1.082 -4.509 -6.020 1.00 86.00 73 TYR A O 1
ATOM 573 N N . PHE A 1 74 ? -0.898 -3.451 -5.852 1.00 85.19 74 PHE A N 1
ATOM 574 C CA . PHE A 1 74 ? -1.169 -3.807 -4.464 1.00 85.19 74 PHE A CA 1
ATOM 575 C C . PHE A 1 74 ? -2.561 -4.417 -4.372 1.00 85.19 74 PHE A C 1
ATOM 577 O O . PHE A 1 74 ? -3.511 -3.897 -4.959 1.00 85.19 74 PHE A O 1
ATOM 584 N N . TYR A 1 75 ? -2.689 -5.501 -3.617 1.00 85.50 75 TYR A N 1
ATOM 585 C CA . TYR A 1 75 ? -3.966 -6.129 -3.319 1.00 85.50 75 TYR A CA 1
ATOM 586 C C . TYR A 1 75 ? -4.232 -6.060 -1.818 1.00 85.50 75 TYR A C 1
ATOM 588 O O . TYR A 1 75 ? -3.469 -6.593 -1.011 1.00 85.50 75 TYR A O 1
ATOM 596 N N . PHE A 1 76 ? -5.343 -5.424 -1.462 1.00 85.12 76 PHE A N 1
ATOM 597 C CA . PHE A 1 76 ? -5.841 -5.343 -0.097 1.00 85.12 76 PHE A CA 1
ATOM 598 C C . PHE A 1 76 ? -7.129 -6.144 0.011 1.00 85.12 76 PHE A C 1
ATOM 600 O O . PHE A 1 76 ? -8.043 -5.994 -0.802 1.00 85.12 76 PHE A O 1
ATOM 607 N N . ASN A 1 77 ? -7.209 -6.975 1.039 1.00 85.00 77 ASN A N 1
ATOM 608 C CA . ASN A 1 77 ? -8.415 -7.704 1.364 1.00 85.00 77 ASN A CA 1
ATOM 609 C C . ASN A 1 77 ? -9.136 -6.994 2.507 1.00 85.00 77 ASN A C 1
ATOM 611 O O . ASN A 1 77 ? -8.602 -6.875 3.603 1.00 85.00 77 ASN A O 1
ATOM 615 N N . PHE A 1 78 ? -10.359 -6.545 2.243 1.00 82.44 78 PHE A N 1
ATOM 616 C CA . PHE A 1 78 ? -11.206 -5.880 3.232 1.00 82.44 78 PHE A CA 1
ATOM 617 C C . PHE A 1 78 ? -12.375 -6.771 3.681 1.00 82.44 78 PHE A C 1
ATOM 619 O O . PHE A 1 78 ? -13.429 -6.266 4.068 1.00 82.44 78 PHE A O 1
ATOM 626 N N . SER A 1 79 ? -12.235 -8.099 3.589 1.00 85.56 79 SER A N 1
ATOM 627 C CA . SER A 1 79 ? -13.292 -9.05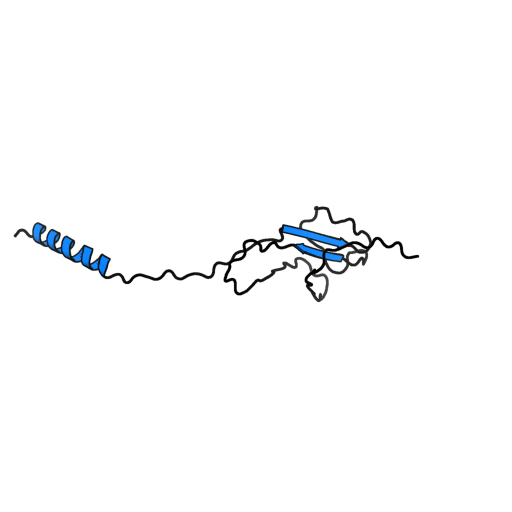2 3.976 1.00 85.56 79 SER A CA 1
ATOM 628 C C . SER A 1 79 ? -13.697 -8.941 5.450 1.00 85.56 79 SER A C 1
ATOM 630 O O . SER A 1 79 ? -14.823 -9.281 5.804 1.00 85.56 79 SER A O 1
ATOM 632 N N . ASP A 1 80 ? -12.795 -8.464 6.305 1.00 83.50 80 ASP A N 1
ATOM 633 C CA . ASP A 1 80 ? -12.973 -8.285 7.748 1.00 83.50 80 ASP A CA 1
ATOM 634 C C . ASP A 1 80 ? -13.397 -6.857 8.143 1.00 83.50 80 ASP A C 1
ATOM 636 O O . ASP A 1 80 ? -13.484 -6.538 9.333 1.00 83.50 80 ASP A O 1
ATOM 640 N N . LYS A 1 81 ? -13.689 -5.987 7.166 1.00 84.44 81 LYS A N 1
ATOM 641 C CA . LYS A 1 81 ? -14.048 -4.591 7.435 1.00 84.44 81 LYS A CA 1
ATOM 642 C C . LYS A 1 81 ? -15.306 -4.475 8.320 1.00 84.44 81 LYS A C 1
ATOM 644 O O . LYS A 1 81 ? -16.276 -5.213 8.112 1.00 84.44 81 LYS A O 1
ATOM 649 N N . PRO A 1 82 ? -15.367 -3.510 9.261 1.00 84.06 82 PRO A N 1
ATOM 650 C CA . PRO A 1 82 ? -16.528 -3.333 10.129 1.00 84.06 82 PRO A CA 1
ATOM 651 C C . PRO A 1 82 ? -17.784 -2.949 9.338 1.00 84.06 82 PRO A C 1
ATOM 653 O O . PRO A 1 82 ? -17.712 -2.204 8.362 1.00 84.06 82 PRO A O 1
ATOM 656 N N . VAL A 1 83 ? -18.961 -3.373 9.810 1.00 83.62 83 VAL A N 1
ATOM 657 C CA . VAL A 1 83 ? -20.254 -3.076 9.154 1.00 83.62 83 VAL A CA 1
ATOM 658 C C . VAL A 1 83 ? -20.522 -1.565 9.053 1.00 83.62 83 VAL A C 1
ATOM 660 O O . VAL A 1 83 ? -21.094 -1.114 8.068 1.00 83.62 83 VAL A O 1
ATOM 663 N N . ASN A 1 84 ? -20.044 -0.780 10.025 1.00 85.81 84 ASN A N 1
ATO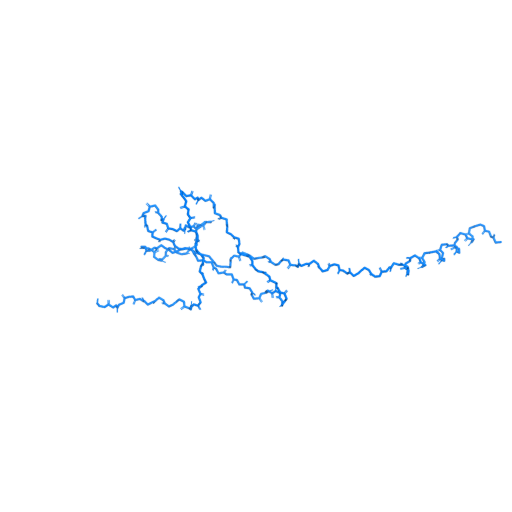M 664 C CA . ASN A 1 84 ? -20.269 0.669 10.123 1.00 85.81 84 ASN A CA 1
ATOM 665 C C . ASN A 1 84 ? -18.982 1.493 9.920 1.00 85.81 84 ASN A C 1
ATOM 667 O O . ASN A 1 84 ? -18.786 2.511 10.586 1.00 85.81 84 ASN A O 1
ATOM 671 N N . TRP A 1 85 ? -18.071 1.031 9.060 1.00 85.94 85 TRP A N 1
ATOM 672 C CA . TRP A 1 85 ? -16.888 1.809 8.679 1.00 85.94 85 TRP A CA 1
ATOM 673 C C . TRP A 1 85 ? -17.297 3.131 7.998 1.00 85.94 85 TRP A C 1
ATOM 675 O O . TRP A 1 85 ? -18.293 3.177 7.276 1.00 85.94 85 TRP A O 1
ATOM 685 N N . LYS A 1 86 ? -16.551 4.208 8.264 1.00 86.81 86 LYS A N 1
ATOM 686 C CA . LYS A 1 86 ? -16.812 5.548 7.706 1.00 86.81 86 LYS A CA 1
ATOM 687 C C . LYS A 1 86 ? -15.860 5.879 6.567 1.00 86.81 86 LYS A C 1
ATOM 689 O O . LYS A 1 86 ? -16.300 6.329 5.519 1.00 86.81 86 LYS A O 1
ATOM 694 N N . ASP A 1 87 ? -14.581 5.599 6.789 1.00 85.62 87 ASP A N 1
ATOM 695 C CA . ASP A 1 87 ? -13.491 5.987 5.909 1.00 85.62 87 ASP A CA 1
ATOM 696 C C . ASP A 1 87 ? -12.472 4.847 5.809 1.00 85.62 87 ASP A C 1
ATOM 698 O O . ASP A 1 87 ? -12.338 4.029 6.726 1.00 85.62 87 ASP A O 1
ATOM 702 N N . ALA A 1 88 ? -11.760 4.802 4.687 1.00 85.25 88 ALA A N 1
ATOM 703 C CA . ALA A 1 88 ? -10.613 3.935 4.465 1.00 85.25 88 ALA A CA 1
ATOM 704 C C . ALA A 1 88 ? -9.483 4.778 3.874 1.00 85.25 88 ALA A C 1
ATOM 706 O O . ALA A 1 88 ? -9.715 5.599 2.986 1.00 85.25 88 ALA A O 1
ATOM 707 N N . GLU A 1 89 ? -8.269 4.566 4.366 1.00 88.12 89 GLU A N 1
ATOM 708 C CA . GLU A 1 89 ? -7.079 5.288 3.931 1.00 88.12 89 GLU A CA 1
ATOM 709 C C . GLU A 1 89 ? -6.022 4.288 3.462 1.00 88.12 89 GLU A C 1
ATOM 711 O O . GLU A 1 89 ? -5.790 3.267 4.110 1.00 88.12 89 GLU A O 1
ATOM 716 N N . ILE A 1 90 ? -5.383 4.591 2.331 1.00 86.38 90 ILE A N 1
ATOM 717 C CA . ILE A 1 90 ? -4.198 3.877 1.856 1.00 86.38 90 ILE A CA 1
ATOM 718 C C . ILE A 1 90 ? -3.004 4.799 2.078 1.00 86.38 90 ILE A C 1
ATOM 720 O O . ILE A 1 90 ? -2.925 5.872 1.481 1.00 86.38 90 ILE A O 1
ATOM 724 N N . ALA A 1 91 ? -2.065 4.359 2.912 1.00 87.81 91 ALA A N 1
ATOM 725 C CA . ALA A 1 91 ? -0.799 5.043 3.123 1.00 87.81 91 ALA A CA 1
ATOM 726 C C . ALA A 1 91 ? 0.297 4.394 2.269 1.00 87.81 91 ALA A C 1
ATOM 728 O O . ALA A 1 91 ? 0.454 3.173 2.270 1.00 87.81 91 ALA A O 1
ATOM 729 N N . LEU A 1 92 ? 1.069 5.217 1.558 1.00 84.88 92 LEU A N 1
ATOM 730 C CA . LEU A 1 92 ? 2.230 4.789 0.779 1.00 84.88 92 LEU A CA 1
ATOM 731 C C . LEU A 1 92 ? 3.477 5.491 1.313 1.00 84.88 92 LEU A C 1
ATOM 733 O O . LEU A 1 92 ? 3.511 6.719 1.389 1.00 84.88 92 LEU A O 1
ATOM 737 N N . ASP A 1 93 ? 4.503 4.713 1.652 1.00 86.00 93 ASP A N 1
ATOM 738 C CA . ASP A 1 93 ? 5.811 5.244 2.033 1.00 86.00 93 ASP A CA 1
ATOM 739 C C . ASP A 1 93 ? 6.714 5.347 0.795 1.00 86.00 93 ASP A C 1
ATOM 741 O O . ASP A 1 93 ? 7.079 4.345 0.174 1.00 86.00 93 ASP A O 1
ATOM 745 N N . LEU A 1 94 ? 7.046 6.579 0.407 1.00 85.75 94 LEU A N 1
ATOM 746 C CA . LEU A 1 94 ? 7.878 6.871 -0.757 1.00 85.75 94 LEU A CA 1
ATOM 747 C C . LEU A 1 94 ? 9.325 7.102 -0.310 1.00 85.75 94 LEU A C 1
ATOM 749 O O . LEU A 1 94 ? 9.736 8.228 -0.034 1.00 85.75 94 LEU A O 1
ATOM 753 N N . TYR A 1 95 ? 10.110 6.025 -0.278 1.00 83.69 95 TYR A N 1
ATOM 754 C CA . TYR A 1 95 ? 11.479 6.050 0.247 1.00 83.69 95 TYR A CA 1
ATOM 755 C C . TYR A 1 95 ? 12.468 6.892 -0.581 1.00 83.69 95 TYR A C 1
ATOM 757 O O . TYR A 1 95 ? 13.349 7.550 -0.027 1.00 83.69 95 TYR A O 1
ATOM 765 N N . SER A 1 96 ? 12.366 6.870 -1.915 1.00 85.62 96 SER A N 1
ATOM 766 C CA . SER A 1 96 ? 13.288 7.598 -2.794 1.00 85.6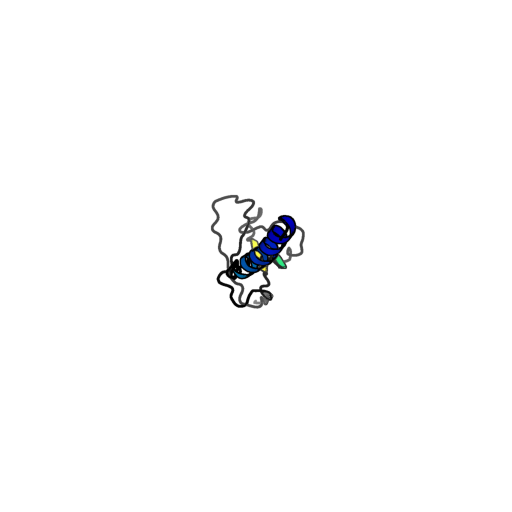2 96 SER A CA 1
ATOM 767 C C . SER A 1 96 ? 12.572 8.154 -4.016 1.00 85.62 96 SER A C 1
ATOM 769 O O . SER A 1 96 ? 11.955 7.417 -4.782 1.00 85.62 96 SER A O 1
ATOM 771 N N . ILE A 1 97 ? 12.675 9.469 -4.199 1.00 85.62 97 ILE A N 1
ATOM 772 C CA . ILE A 1 97 ? 12.055 10.208 -5.296 1.00 85.62 97 ILE A CA 1
ATOM 773 C C . ILE A 1 97 ? 13.168 10.979 -6.010 1.00 85.62 97 ILE A C 1
ATOM 775 O O . ILE A 1 97 ? 13.691 11.961 -5.486 1.00 85.62 97 ILE A O 1
ATOM 779 N N . GLY A 1 98 ? 13.568 10.512 -7.197 1.00 80.62 98 GLY A N 1
ATOM 780 C CA . GLY A 1 98 ? 14.714 11.077 -7.926 1.00 80.62 98 GLY A CA 1
ATOM 781 C C . GLY A 1 98 ? 14.466 12.460 -8.543 1.00 80.62 98 GLY A C 1
ATOM 782 O O . GLY A 1 98 ? 15.412 13.176 -8.857 1.00 80.62 98 GLY A O 1
ATOM 783 N N . SER A 1 99 ? 13.204 12.841 -8.736 1.00 81.50 99 SER A N 1
ATOM 784 C CA . SER A 1 99 ? 12.775 14.148 -9.251 1.00 81.50 99 SER A CA 1
ATOM 785 C C . SER A 1 99 ? 11.295 14.366 -8.925 1.00 81.50 99 SER A C 1
ATOM 787 O O . SER A 1 99 ? 10.642 13.436 -8.461 1.00 81.50 99 SER A O 1
ATOM 789 N N . THR A 1 100 ? 10.747 15.561 -9.166 1.00 86.00 100 THR A N 1
ATOM 790 C CA . THR A 1 100 ? 9.311 15.825 -8.976 1.00 86.00 100 THR A CA 1
ATOM 791 C C . THR A 1 100 ? 8.460 14.743 -9.644 1.00 86.00 100 THR A C 1
ATOM 793 O O . THR A 1 100 ? 8.532 14.549 -10.855 1.00 86.00 100 THR A O 1
ATOM 796 N N . ALA A 1 101 ? 7.653 14.051 -8.842 1.00 80.12 101 ALA A N 1
ATOM 797 C CA . ALA A 1 101 ? 6.815 12.949 -9.285 1.00 80.12 101 ALA A CA 1
ATOM 798 C C . ALA A 1 101 ? 5.338 13.299 -9.092 1.00 80.12 101 ALA A C 1
ATOM 800 O O . ALA A 1 101 ? 4.943 13.801 -8.041 1.00 80.12 101 ALA A O 1
ATOM 801 N N . ASN A 1 102 ? 4.527 12.992 -10.103 1.00 86.25 102 ASN A N 1
ATOM 802 C CA . ASN A 1 102 ? 3.075 12.978 -9.987 1.00 86.25 102 ASN A CA 1
ATOM 803 C C . ASN A 1 102 ? 2.646 11.530 -9.767 1.00 86.25 102 ASN A C 1
ATOM 805 O O . ASN A 1 102 ? 2.923 10.676 -10.609 1.00 86.25 102 ASN A O 1
ATOM 809 N N . LEU A 1 103 ? 1.994 11.259 -8.638 1.00 84.62 103 LEU A N 1
ATOM 810 C CA . LEU A 1 103 ? 1.454 9.939 -8.342 1.00 84.62 103 LEU A CA 1
ATOM 811 C C . LEU A 1 103 ? 0.014 9.852 -8.844 1.00 84.62 103 LEU A C 1
ATOM 813 O O . LEU A 1 103 ? -0.790 10.760 -8.638 1.00 84.62 103 LEU A O 1
ATOM 817 N N . SER A 1 104 ? -0.316 8.741 -9.487 1.00 87.56 104 SER A N 1
ATOM 818 C CA . SER A 1 104 ? -1.688 8.394 -9.837 1.00 87.56 104 SER A CA 1
ATOM 819 C C . SER A 1 104 ? -1.961 6.982 -9.349 1.00 87.56 104 SER A C 1
ATOM 821 O O . SER A 1 104 ? -1.126 6.096 -9.520 1.00 87.56 104 SER A O 1
ATOM 823 N N . VAL A 1 105 ? -3.110 6.799 -8.707 1.00 87.19 105 VAL A N 1
ATOM 824 C CA . VAL A 1 105 ? -3.559 5.518 -8.158 1.00 87.19 105 VAL A CA 1
ATOM 825 C C . VAL A 1 105 ? -4.852 5.155 -8.868 1.00 87.19 105 VAL A C 1
ATOM 827 O O . VAL A 1 105 ? -5.746 5.993 -8.983 1.00 87.19 105 VAL A O 1
ATOM 830 N N . TYR A 1 106 ? -4.936 3.919 -9.347 1.00 87.75 106 TYR A N 1
ATOM 831 C CA . TYR A 1 106 ? -6.070 3.423 -10.115 1.00 87.75 106 TYR A CA 1
ATOM 832 C C . TYR A 1 106 ? -6.639 2.175 -9.449 1.00 87.75 106 TYR A C 1
ATOM 834 O O . TYR A 1 106 ? -5.890 1.329 -8.958 1.00 87.75 106 TYR A O 1
ATOM 842 N N . LEU A 1 107 ? -7.966 2.070 -9.438 1.00 87.75 107 LEU A N 1
ATOM 843 C CA . LEU A 1 107 ? -8.650 0.836 -9.081 1.00 87.75 107 LEU A CA 1
ATOM 844 C C . LEU A 1 107 ? -8.619 -0.104 -10.289 1.00 87.75 107 LEU A C 1
ATOM 846 O O . LEU A 1 107 ? -8.934 0.307 -11.403 1.00 87.75 107 LEU A O 1
ATOM 850 N N . ILE A 1 108 ? -8.247 -1.360 -10.060 1.00 83.50 108 ILE A N 1
ATOM 851 C CA . ILE A 1 108 ? -8.307 -2.408 -11.079 1.00 83.50 108 ILE A CA 1
ATOM 852 C C . ILE A 1 108 ? -9.649 -3.117 -10.903 1.00 83.50 108 ILE A C 1
ATOM 854 O O . ILE A 1 108 ? -9.823 -3.890 -9.964 1.00 83.50 108 ILE A O 1
ATOM 858 N N . GLU A 1 109 ? -10.609 -2.788 -11.765 1.00 72.50 109 GLU A N 1
ATOM 859 C CA . GLU A 1 109 ? -11.987 -3.299 -11.690 1.00 72.50 109 GLU A CA 1
ATOM 860 C C . GLU A 1 109 ? -12.177 -4.626 -12.444 1.00 72.50 109 GLU A C 1
ATOM 862 O O . GLU A 1 109 ? -13.089 -5.390 -12.129 1.00 72.50 109 GLU A O 1
ATOM 867 N N . ASP A 1 110 ? -11.285 -4.934 -13.389 1.00 63.62 110 ASP A N 1
ATOM 868 C CA . ASP A 1 110 ? -11.368 -6.124 -14.232 1.00 63.62 110 ASP A CA 1
ATOM 869 C C . ASP A 1 110 ? -10.485 -7.271 -13.725 1.00 63.62 110 ASP A C 1
ATOM 871 O O . ASP A 1 110 ? -9.369 -7.081 -13.230 1.00 63.62 110 ASP A O 1
ATOM 875 N N . THR A 1 111 ? -10.941 -8.507 -13.944 1.00 58.91 111 THR A N 1
ATOM 876 C CA . THR A 1 111 ? -10.037 -9.660 -13.971 1.00 58.91 111 THR A CA 1
ATOM 877 C C . THR A 1 111 ? -9.080 -9.470 -15.144 1.00 58.91 111 THR A C 1
ATOM 879 O O . THR A 1 111 ? -9.493 -9.590 -16.298 1.00 58.91 111 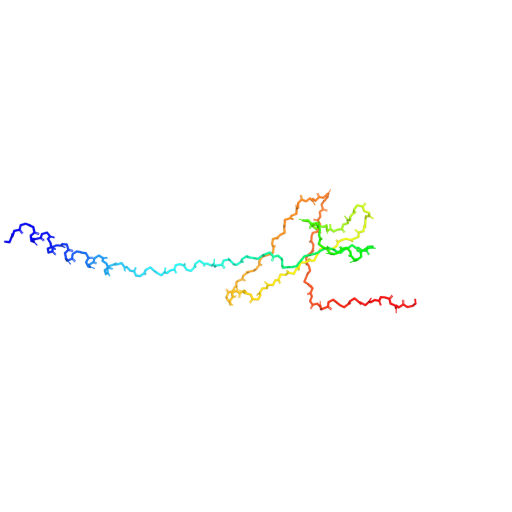THR A O 1
ATOM 882 N N . TRP A 1 112 ? -7.819 -9.145 -14.860 1.00 55.25 112 TRP A N 1
ATOM 883 C CA . TRP A 1 112 ? -6.766 -9.022 -15.865 1.00 55.25 112 TRP A CA 1
ATOM 884 C C . TRP A 1 112 ? -6.651 -10.326 -16.669 1.00 55.25 112 TRP A C 1
ATOM 886 O O . TRP A 1 112 ? -6.128 -11.325 -16.179 1.00 55.25 112 TRP A O 1
ATOM 896 N N . ASN A 1 113 ? -7.171 -10.313 -17.897 1.00 49.31 113 ASN A N 1
ATOM 897 C CA . ASN A 1 113 ? -6.897 -11.327 -18.904 1.00 49.31 113 ASN A CA 1
ATOM 898 C C . ASN A 1 113 ? -5.815 -10.764 -19.820 1.00 49.31 113 ASN A C 1
ATOM 900 O O . ASN A 1 113 ? -6.059 -9.838 -20.594 1.00 49.31 113 ASN A O 1
ATOM 904 N N . GLU A 1 114 ? -4.613 -11.319 -19.722 1.00 44.19 114 GLU A N 1
ATOM 905 C CA . GLU A 1 114 ? -3.538 -11.050 -20.666 1.00 44.19 114 GLU A CA 1
ATOM 906 C C . GLU A 1 114 ? -3.976 -11.569 -22.045 1.00 44.19 114 GLU A C 1
ATOM 908 O O . GLU A 1 114 ? -3.949 -12.771 -22.316 1.00 44.19 114 GLU A O 1
ATOM 913 N N . PHE A 1 115 ? -4.438 -10.678 -22.927 1.00 45.62 115 PHE A N 1
ATOM 914 C CA . PHE A 1 115 ? -4.572 -11.020 -24.338 1.00 45.62 115 PHE A CA 1
ATOM 915 C C . PHE A 1 115 ? -3.155 -11.162 -24.885 1.00 45.62 115 PHE A C 1
ATOM 917 O O . PHE A 1 115 ? -2.514 -10.179 -25.251 1.00 45.62 115 PHE A O 1
ATOM 924 N N . GLY A 1 116 ? -2.649 -12.398 -24.881 1.00 40.22 116 GLY A N 1
ATOM 925 C CA . GLY A 1 116 ? -1.429 -12.757 -25.588 1.00 40.22 116 GLY A CA 1
ATOM 926 C C . GLY A 1 116 ? -1.554 -12.267 -27.025 1.00 40.22 116 GLY A C 1
ATOM 927 O O . GLY A 1 116 ? -2.394 -12.757 -27.779 1.00 40.22 116 GLY A O 1
ATOM 928 N N . GLY A 1 117 ? -0.775 -11.241 -27.361 1.00 41.16 117 GLY A N 1
ATOM 929 C CA . GLY A 1 117 ? -0.793 -10.599 -28.664 1.00 41.16 117 GLY A CA 1
ATOM 930 C C . GLY A 1 117 ? -0.360 -11.576 -29.746 1.00 41.16 117 GLY A C 1
ATOM 931 O O . GLY A 1 117 ? 0.823 -11.700 -30.032 1.00 41.16 117 GLY A O 1
ATOM 932 N N . ASN A 1 118 ? -1.337 -12.239 -30.350 1.00 47.59 118 ASN A N 1
ATOM 933 C CA . ASN A 1 118 ? -1.254 -12.757 -31.704 1.00 47.59 118 ASN A CA 1
ATOM 934 C C . ASN A 1 118 ? -2.317 -12.023 -32.520 1.00 47.59 118 ASN A C 1
ATOM 936 O O . ASN A 1 118 ? -3.335 -12.601 -32.896 1.00 47.59 118 ASN A O 1
ATOM 940 N N . GLU A 1 119 ? -2.089 -10.736 -32.763 1.00 48.16 119 GLU A N 1
ATOM 941 C CA . GLU A 1 119 ? -2.730 -10.052 -33.878 1.00 48.16 119 GLU A CA 1
ATOM 942 C C . GLU A 1 119 ? -1.649 -9.627 -34.877 1.00 48.16 119 GLU A C 1
ATOM 944 O O . GLU A 1 119 ? -0.824 -8.762 -34.581 1.00 48.16 119 GLU A O 1
ATOM 949 N N . LEU A 1 120 ? -1.755 -10.265 -36.054 1.00 39.06 120 LEU A N 1
ATOM 950 C CA . LEU A 1 120 ? -1.050 -10.099 -37.336 1.00 39.06 120 LEU A CA 1
ATOM 951 C C . LEU A 1 120 ? 0.263 -10.872 -37.535 1.00 39.06 120 LEU A C 1
ATOM 953 O O . LEU A 1 120 ? 1.324 -10.455 -37.027 1.00 39.06 120 LEU A O 1
#

Sequence (120 aa):
MNSKKILIILLIILVPSFIFAIPPVNAIIKDGTISTVAEKDTHVKQYYPTTNYGGQNYFLVGRDVFSAAVEAYFYFNFSDKPVNWKDAEIALDLYSIGSTANLSVYLIEDTWNEFGGNEL

Organism: NCBI:txid412755

Radius of gyration: 30.75 Å; chains: 1; bounding box: 43×29×110 Å